Protein AF-A0A1G7CGN7-F1 (afdb_monomer_lite)

Secondary structure (DSSP, 8-state):
-EEETTEEE-TTT--EEE-----GGGT--------SS---EE-HHHHHHHHSTTS---HHHHHHHHHHHHHHHHTS-EEHHHHHHHHT--HHHHHHHHHHHHHTTSEEEEEEETTEEEEEE-TTTEESS-HHHHHHHHHTSPPP------TT-----

Sequence (157 aa):
MLKRHGQLVNTTTGEVHEFLEADESKGGPRRNYQLGGRYGQFSLERVSAMLHHESGITGDAFRVFWYCAIETYNEGGSTAAKAAEHLGLTPQATRRIAKQLAENRIFLVADVVGRTIRYKASPHIVTSLTGAEQSEEAAAYHLPTLPGRRTGAKRRA

Foldseek 3Di:
DDDDPQWDAPPVPRDIDGHPDPPPVPPRDPPPPPPPDQDKDFDPVVLVCLVDPFLQQDPLLVQLLVVQQVCCVVPVGAWLVVSCVVVVHDSVVSVVSQVLCCVQQQWDFRDDDPPITGIHGQLNTMGSDDPVVSVVSNVVDDDGDGPTHDPPDPPPD

Radius of gyration: 21.13 Å; chains: 1; bounding box: 59×30×65 Å

pLDDT: mean 83.12, std 18.23, range [37.94, 98.19]

Structure (mmCIF, N/CA/C/O backbone):
data_AF-A0A1G7CGN7-F1
#
_entry.id   AF-A0A1G7CGN7-F1
#
loop_
_atom_site.group_PDB
_atom_site.id
_atom_site.type_symbol
_atom_site.label_atom_id
_atom_site.label_alt_id
_atom_site.label_comp_id
_atom_site.label_asym_id
_atom_site.label_entity_id
_atom_site.label_seq_id
_atom_site.pdbx_PDB_ins_code
_atom_site.Cartn_x
_atom_site.Cartn_y
_atom_site.Cartn_z
_atom_site.occupancy
_atom_site.B_iso_or_equiv
_atom_site.auth_seq_id
_atom_site.auth_comp_id
_atom_site.auth_asym_id
_atom_site.auth_atom_id
_atom_site.pdbx_PDB_model_num
ATOM 1 N N . MET A 1 1 ? -3.571 5.285 -36.650 1.00 50.12 1 MET A N 1
ATOM 2 C CA . MET A 1 1 ? -2.108 5.076 -36.710 1.00 50.12 1 MET A CA 1
ATOM 3 C C . MET A 1 1 ? -1.829 3.677 -37.221 1.00 50.12 1 MET A C 1
ATOM 5 O O . MET A 1 1 ? -2.280 2.717 -36.610 1.00 50.12 1 MET A O 1
ATOM 9 N N . LEU A 1 2 ? -1.136 3.573 -38.353 1.00 37.94 2 LEU A N 1
ATOM 10 C CA . LEU A 1 2 ? -0.718 2.304 -38.947 1.00 37.94 2 LEU A CA 1
ATOM 11 C C . LEU A 1 2 ? 0.779 2.125 -38.656 1.00 37.94 2 LEU A C 1
ATOM 13 O O . LEU A 1 2 ? 1.556 3.030 -38.948 1.00 37.94 2 LEU A O 1
ATOM 17 N N . LYS A 1 3 ? 1.190 0.993 -38.076 1.00 39.75 3 LYS A N 1
ATOM 18 C CA . LYS A 1 3 ? 2.615 0.655 -37.940 1.00 39.75 3 LYS A CA 1
ATOM 19 C C . LYS A 1 3 ? 3.103 0.051 -39.258 1.00 39.75 3 LYS A C 1
ATOM 21 O O . LYS A 1 3 ? 2.622 -1.007 -39.657 1.00 39.75 3 LYS A O 1
ATOM 26 N N . ARG A 1 4 ? 4.061 0.699 -39.916 1.00 45.12 4 ARG A N 1
ATOM 27 C CA . ARG A 1 4 ? 4.893 0.110 -40.977 1.00 45.12 4 ARG A CA 1
ATOM 28 C C . ARG A 1 4 ? 6.353 0.323 -40.582 1.00 45.12 4 ARG A C 1
ATOM 30 O O . ARG A 1 4 ? 6.659 1.355 -40.000 1.00 45.12 4 ARG A O 1
ATOM 37 N N . HIS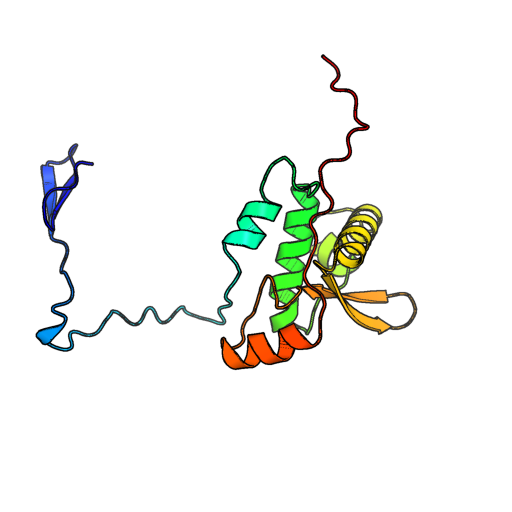 A 1 5 ? 7.187 -0.693 -40.809 1.00 55.00 5 HIS A N 1
ATOM 38 C CA . HIS A 1 5 ? 8.606 -0.789 -40.430 1.00 55.00 5 HIS A CA 1
ATOM 39 C C . HIS A 1 5 ? 9.285 0.542 -40.065 1.00 55.00 5 HIS A C 1
ATOM 41 O O . HIS A 1 5 ? 9.540 1.362 -40.939 1.00 55.00 5 HIS A O 1
ATOM 47 N N . GLY A 1 6 ? 9.569 0.740 -38.773 1.00 58.56 6 GLY A N 1
ATOM 48 C CA . GLY A 1 6 ? 10.394 1.853 -38.296 1.00 58.56 6 GLY A CA 1
ATOM 49 C C . GLY A 1 6 ? 9.794 3.254 -38.442 1.00 58.56 6 GLY A C 1
ATOM 50 O O . GLY A 1 6 ? 10.488 4.220 -38.155 1.00 58.56 6 GLY A O 1
ATOM 51 N N . GLN A 1 7 ? 8.529 3.410 -38.843 1.00 64.44 7 GLN A N 1
ATOM 52 C CA . GLN A 1 7 ? 7.910 4.725 -39.032 1.00 64.44 7 GLN A CA 1
ATOM 53 C C . GLN A 1 7 ? 6.538 4.822 -38.358 1.00 64.44 7 GLN A C 1
ATOM 55 O O . GLN A 1 7 ? 5.695 3.922 -38.446 1.00 64.44 7 GLN A O 1
ATOM 60 N N . LEU A 1 8 ? 6.299 5.949 -37.689 1.00 68.12 8 LEU A N 1
ATOM 61 C CA . LEU A 1 8 ? 4.988 6.351 -37.204 1.00 68.12 8 LEU A CA 1
ATOM 62 C C . LEU A 1 8 ? 4.417 7.402 -38.152 1.00 68.12 8 LEU A C 1
ATOM 64 O O . LEU A 1 8 ? 4.917 8.520 -38.225 1.00 68.12 8 LEU A O 1
ATOM 68 N N . VAL A 1 9 ? 3.350 7.044 -38.861 1.00 69.31 9 VAL A N 1
ATOM 69 C CA . VAL A 1 9 ? 2.666 7.971 -39.766 1.00 69.31 9 VAL A CA 1
ATOM 70 C C . VAL A 1 9 ? 1.429 8.529 -39.073 1.00 69.31 9 VAL A C 1
ATOM 72 O O . VAL A 1 9 ? 0.512 7.781 -38.702 1.00 69.31 9 VAL A O 1
ATOM 75 N N . ASN A 1 10 ? 1.389 9.850 -38.915 1.00 71.88 10 ASN A N 1
ATOM 76 C CA . ASN A 1 10 ? 0.178 10.562 -38.551 1.00 71.88 10 ASN A CA 1
ATOM 77 C C . ASN A 1 10 ? -0.762 10.566 -39.762 1.00 71.88 10 ASN A C 1
ATOM 79 O O . ASN A 1 10 ? -0.585 11.307 -40.724 1.00 71.88 10 ASN A O 1
ATOM 83 N N . THR A 1 11 ? -1.784 9.716 -39.715 1.00 72.75 11 THR A N 1
ATOM 84 C CA . THR A 1 11 ? -2.730 9.514 -40.822 1.00 72.75 11 THR A CA 1
ATOM 85 C C . THR A 1 11 ? -3.632 10.720 -41.096 1.00 72.75 11 THR A C 1
ATOM 87 O O . THR A 1 11 ? -4.340 10.713 -42.096 1.00 72.75 11 THR A O 1
ATOM 90 N N . THR A 1 12 ? -3.629 11.729 -40.222 1.00 72.12 12 THR A N 1
ATOM 91 C CA . THR A 1 12 ? -4.439 12.947 -40.360 1.00 72.12 12 THR A CA 1
ATOM 92 C C . THR A 1 12 ? -3.643 14.092 -40.982 1.00 72.12 12 THR A C 1
ATOM 94 O O . THR A 1 12 ? -4.192 14.847 -41.776 1.00 72.12 12 THR A O 1
ATOM 97 N N . THR A 1 13 ? -2.358 14.228 -40.641 1.00 75.69 13 THR A N 1
ATOM 98 C CA . THR A 1 13 ? -1.499 15.328 -41.122 1.00 75.69 13 THR A CA 1
ATOM 99 C C . THR A 1 13 ? -0.518 14.906 -42.214 1.00 75.69 13 THR A C 1
ATOM 101 O O . THR A 1 13 ? 0.090 15.760 -42.848 1.00 75.69 13 THR A O 1
ATOM 104 N N . GLY A 1 14 ? -0.346 13.600 -42.438 1.00 74.81 14 GLY A N 1
ATOM 105 C CA . GLY A 1 14 ? 0.654 13.055 -43.359 1.00 74.81 14 GLY A CA 1
ATOM 106 C C . GLY A 1 14 ? 2.085 13.092 -42.814 1.00 74.81 14 GLY A C 1
ATOM 107 O O . GLY A 1 14 ? 3.007 12.677 -43.509 1.00 74.81 14 GLY A O 1
ATOM 108 N N . GLU A 1 15 ? 2.282 13.565 -41.582 1.00 68.19 15 GLU A N 1
ATOM 109 C CA . GLU A 1 15 ? 3.596 13.658 -40.951 1.00 68.19 15 GLU A CA 1
ATOM 110 C C . GLU A 1 15 ? 4.144 12.261 -40.634 1.00 68.19 15 GLU A C 1
ATOM 112 O O . GLU A 1 15 ? 3.455 11.418 -40.046 1.00 68.19 15 GLU A O 1
ATOM 117 N N . VAL A 1 16 ? 5.386 12.009 -41.048 1.00 73.06 16 VAL A N 1
ATOM 118 C CA . VAL A 1 16 ? 6.080 10.734 -40.857 1.00 73.06 16 VAL A CA 1
ATOM 119 C C . VAL A 1 16 ? 7.205 10.949 -39.857 1.00 73.06 16 VAL A C 1
ATOM 121 O O . VAL A 1 16 ? 8.140 11.701 -40.118 1.00 73.06 16 VAL A O 1
ATOM 124 N N . HIS A 1 17 ? 7.126 10.267 -38.719 1.00 68.31 17 HIS A N 1
ATOM 125 C CA . HIS A 1 17 ? 8.206 10.220 -37.742 1.00 68.31 17 HIS A CA 1
ATOM 126 C C . HIS A 1 17 ? 8.959 8.901 -37.886 1.00 68.31 17 HIS A C 1
ATOM 128 O O . HIS A 1 17 ? 8.378 7.829 -37.709 1.00 68.31 17 HIS A O 1
ATOM 134 N N . GLU A 1 18 ? 10.253 8.969 -38.182 1.00 65.19 18 GLU A N 1
ATOM 135 C CA . GLU A 1 18 ? 11.128 7.800 -38.136 1.00 65.19 18 GLU A CA 1
ATOM 136 C C . GLU A 1 18 ? 11.466 7.443 -36.688 1.00 65.19 18 GLU A C 1
ATOM 138 O O . GLU A 1 18 ? 11.872 8.285 -35.883 1.00 65.19 18 GLU A O 1
ATOM 143 N N . PHE A 1 19 ? 11.300 6.169 -36.352 1.00 57.56 19 PHE A N 1
ATOM 144 C CA . PHE A 1 19 ? 11.847 5.606 -35.136 1.00 57.56 19 PHE A CA 1
ATOM 145 C C . PHE A 1 19 ? 13.336 5.364 -35.355 1.00 57.56 19 PHE A C 1
ATOM 147 O O . PHE A 1 19 ? 13.732 4.493 -36.125 1.00 57.56 19 PHE A O 1
ATOM 154 N N . LEU A 1 20 ? 14.163 6.119 -34.638 1.00 55.25 20 LEU A N 1
ATOM 155 C CA . LEU A 1 20 ? 15.563 5.766 -34.445 1.00 55.25 20 LEU A CA 1
ATOM 156 C C . LEU A 1 20 ? 15.604 4.512 -33.564 1.00 55.25 20 LEU A C 1
ATOM 158 O O . LEU A 1 20 ? 15.512 4.596 -32.337 1.00 55.25 20 LEU A O 1
ATOM 162 N N . GLU A 1 21 ? 15.681 3.341 -34.192 1.00 53.75 21 GLU A N 1
ATOM 163 C CA . GLU A 1 21 ? 16.037 2.116 -33.485 1.00 53.75 21 GLU A CA 1
ATOM 164 C C . GLU A 1 21 ? 17.491 2.242 -33.027 1.00 53.75 21 GLU A C 1
ATOM 166 O O . GLU A 1 21 ? 18.374 2.658 -33.782 1.00 53.75 21 GLU A O 1
ATOM 171 N N . ALA A 1 22 ? 17.735 1.958 -31.748 1.00 53.91 22 ALA A N 1
ATOM 172 C CA . ALA A 1 22 ? 19.090 1.945 -31.231 1.00 53.91 22 ALA A CA 1
ATOM 173 C C . ALA A 1 22 ? 19.839 0.802 -31.920 1.00 53.91 22 ALA A C 1
ATOM 175 O O . ALA A 1 22 ? 19.499 -0.363 -31.734 1.00 53.91 22 ALA A O 1
ATOM 176 N N . ASP A 1 23 ? 20.839 1.147 -32.722 1.00 50.62 23 ASP A N 1
ATOM 177 C CA . ASP A 1 23 ? 21.739 0.183 -33.338 1.00 50.62 23 ASP A CA 1
ATOM 178 C C . ASP A 1 23 ? 22.511 -0.540 -32.219 1.00 50.62 23 ASP A C 1
ATOM 180 O O . ASP A 1 23 ? 23.450 0.013 -31.633 1.00 50.62 23 ASP A O 1
ATOM 184 N N . GLU A 1 24 ? 22.075 -1.759 -31.871 1.00 52.97 24 GLU A N 1
ATOM 185 C CA . GLU A 1 24 ? 22.676 -2.580 -30.807 1.00 52.97 24 GLU A CA 1
ATOM 186 C C . GLU A 1 24 ? 24.171 -2.838 -31.066 1.00 52.97 24 GLU A C 1
ATOM 188 O O . GLU A 1 24 ? 24.936 -3.049 -30.126 1.00 52.97 24 GLU A O 1
ATOM 193 N N . SER A 1 25 ? 24.612 -2.728 -32.326 1.00 52.69 25 SER A N 1
ATOM 194 C CA . SER A 1 25 ? 26.001 -2.917 -32.747 1.00 52.69 25 SER A CA 1
ATOM 195 C C . SER A 1 25 ? 26.913 -1.701 -32.512 1.00 52.69 25 SER A C 1
ATOM 197 O O . SER A 1 25 ? 28.136 -1.845 -32.522 1.00 52.69 25 SER A O 1
ATOM 199 N N . LYS A 1 26 ? 26.354 -0.507 -32.253 1.00 48.38 26 LYS A N 1
ATOM 200 C CA . LYS A 1 26 ? 27.123 0.741 -32.068 1.00 48.38 26 LYS A CA 1
ATOM 201 C C . LYS A 1 26 ? 27.155 1.265 -30.638 1.00 48.38 26 LYS A C 1
ATOM 203 O O . LYS A 1 26 ? 27.659 2.365 -30.415 1.00 48.38 26 LYS A O 1
ATOM 208 N N . GLY A 1 27 ? 26.612 0.518 -29.673 1.00 46.06 27 GLY A N 1
ATOM 209 C CA . GLY A 1 27 ? 26.552 0.971 -28.279 1.00 46.06 27 GLY A CA 1
ATOM 210 C C . GLY A 1 27 ? 25.882 2.342 -28.146 1.00 46.06 27 GLY A C 1
ATOM 211 O O . GLY A 1 27 ? 26.242 3.120 -27.262 1.00 46.06 27 GLY A O 1
ATOM 212 N N . GLY A 1 28 ? 24.954 2.664 -29.060 1.00 48.06 28 GLY A N 1
ATOM 213 C CA . GLY A 1 28 ? 24.226 3.924 -29.029 1.00 48.06 28 GLY A CA 1
ATOM 214 C C . GLY A 1 28 ? 23.593 4.069 -27.648 1.00 48.06 28 GLY A C 1
ATOM 215 O O . GLY A 1 28 ? 23.024 3.090 -27.156 1.00 48.06 28 GLY A O 1
ATOM 216 N N . PRO A 1 29 ? 23.723 5.228 -26.979 1.00 45.81 29 PRO A N 1
ATOM 217 C CA . PRO A 1 29 ? 23.221 5.370 -25.629 1.00 45.81 29 PRO A CA 1
ATOM 218 C C . PRO A 1 29 ? 21.724 5.086 -25.678 1.00 45.81 29 PRO A C 1
ATOM 220 O O . PRO A 1 29 ? 20.947 5.893 -26.197 1.00 45.81 29 PRO A O 1
ATOM 223 N N . ARG A 1 30 ? 21.303 3.936 -25.123 1.00 51.72 30 ARG A N 1
ATOM 224 C CA . ARG A 1 30 ? 19.940 3.801 -24.613 1.00 51.72 30 ARG A CA 1
ATOM 225 C C . ARG A 1 30 ? 19.718 5.090 -23.849 1.00 51.72 30 ARG A C 1
ATOM 227 O O . ARG A 1 30 ? 20.527 5.406 -22.976 1.00 51.72 30 ARG A O 1
ATOM 234 N N . ARG A 1 31 ? 18.714 5.883 -24.239 1.00 48.47 31 ARG A N 1
ATOM 235 C CA . ARG A 1 31 ? 18.352 7.071 -23.469 1.00 48.47 31 ARG A CA 1
ATOM 236 C C . ARG A 1 31 ? 18.145 6.565 -22.052 1.00 48.47 31 ARG A C 1
ATOM 238 O O . ARG A 1 31 ? 17.160 5.881 -21.785 1.00 48.47 31 ARG A O 1
ATOM 245 N N . ASN A 1 32 ? 19.117 6.830 -21.185 1.00 47.09 32 ASN A N 1
ATOM 246 C CA . ASN A 1 32 ? 18.974 6.593 -19.771 1.00 47.09 32 ASN A CA 1
ATOM 247 C C . ASN A 1 32 ? 17.872 7.563 -19.387 1.00 47.09 32 ASN A C 1
ATOM 249 O O . ASN A 1 32 ? 18.115 8.763 -19.269 1.00 47.09 32 ASN A O 1
ATOM 253 N N . TYR A 1 33 ? 16.639 7.063 -19.317 1.00 53.19 33 TYR A N 1
ATOM 254 C CA . TYR A 1 33 ? 15.555 7.763 -18.662 1.00 53.19 33 TYR A CA 1
ATOM 255 C C . TYR A 1 33 ? 16.000 7.895 -17.210 1.00 53.19 33 TYR A C 1
ATOM 257 O O . TYR A 1 33 ? 15.738 7.033 -16.377 1.00 53.19 33 TYR A O 1
ATOM 265 N N . GLN A 1 34 ? 16.761 8.950 -16.925 1.00 50.84 34 GLN A N 1
ATOM 266 C CA . GLN A 1 34 ? 16.974 9.418 -15.574 1.00 50.84 34 GLN A CA 1
ATOM 267 C C . GLN A 1 34 ? 15.620 9.961 -15.147 1.00 50.84 34 GLN A C 1
ATOM 269 O O . GLN A 1 34 ? 15.262 11.099 -15.443 1.00 50.84 34 GLN A O 1
ATOM 274 N N . LEU A 1 35 ? 14.808 9.085 -14.559 1.00 57.56 35 LEU A N 1
ATOM 275 C CA . LEU A 1 35 ? 13.593 9.495 -13.881 1.00 57.56 35 LEU A CA 1
ATOM 276 C C . LEU A 1 35 ? 14.021 10.525 -12.832 1.00 57.56 35 LEU A C 1
ATOM 278 O O . LEU A 1 35 ? 14.829 10.221 -11.957 1.00 57.56 35 LEU A O 1
ATOM 282 N N . GLY A 1 36 ? 13.556 11.765 -12.979 1.00 57.97 36 GLY A N 1
ATOM 283 C CA . GLY A 1 36 ? 13.823 12.805 -11.996 1.00 57.97 36 GLY A CA 1
ATOM 284 C C . GLY A 1 36 ? 13.176 12.435 -10.662 1.00 57.97 36 GLY A C 1
ATOM 285 O O . GLY A 1 36 ? 12.010 12.044 -10.627 1.00 57.97 36 GLY A O 1
ATOM 286 N N . GLY A 1 37 ? 13.924 12.578 -9.567 1.00 68.69 37 GLY A N 1
ATOM 287 C CA . GLY A 1 37 ? 13.448 12.263 -8.220 1.00 68.69 37 GLY A CA 1
ATOM 288 C C . GLY A 1 37 ? 13.526 10.777 -7.855 1.00 68.69 37 GLY A C 1
ATOM 289 O O . GLY A 1 37 ? 14.127 9.959 -8.551 1.00 68.69 37 GLY A O 1
ATOM 290 N N . ARG A 1 38 ? 12.945 10.428 -6.704 1.00 75.19 38 ARG A N 1
ATOM 291 C CA . ARG A 1 38 ? 12.926 9.049 -6.208 1.00 75.19 38 ARG A CA 1
ATOM 292 C C . ARG A 1 38 ? 11.883 8.235 -6.967 1.00 75.19 38 ARG A C 1
ATOM 294 O O . ARG A 1 38 ? 10.723 8.631 -7.036 1.00 75.19 38 ARG A O 1
ATOM 301 N N . TYR A 1 39 ? 12.289 7.082 -7.485 1.00 82.00 39 TYR A N 1
ATOM 302 C CA . TYR A 1 39 ? 11.408 6.147 -8.177 1.00 82.00 39 TYR A CA 1
ATOM 303 C C . TYR A 1 39 ? 11.256 4.844 -7.390 1.00 82.00 39 TYR A C 1
ATOM 305 O O . TYR A 1 39 ? 12.076 4.499 -6.539 1.00 82.00 39 TYR A O 1
ATOM 313 N N . GLY A 1 40 ? 10.177 4.129 -7.687 1.00 85.50 40 GLY A N 1
ATOM 314 C CA . GLY A 1 40 ? 9.910 2.787 -7.195 1.00 85.50 40 GLY A CA 1
ATOM 315 C C . GLY A 1 40 ? 9.440 1.893 -8.335 1.00 85.50 40 GLY A C 1
ATOM 316 O O . GLY A 1 40 ? 9.110 2.355 -9.427 1.00 85.50 40 GLY A O 1
ATOM 317 N N . GLN A 1 41 ? 9.421 0.602 -8.066 1.00 89.75 41 GLN A N 1
ATOM 318 C CA . GLN A 1 41 ? 8.957 -0.463 -8.932 1.00 89.75 41 GLN A CA 1
ATOM 319 C C . GLN A 1 41 ? 7.751 -1.138 -8.282 1.00 89.75 41 GLN A C 1
ATOM 321 O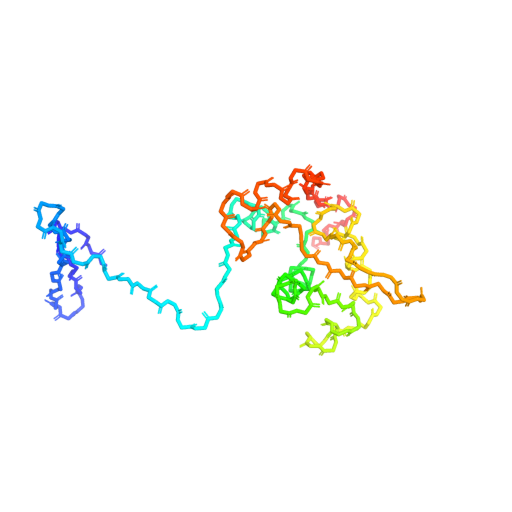 O . GLN A 1 41 ? 7.595 -1.137 -7.060 1.00 89.75 41 GLN A O 1
ATOM 326 N N . PHE A 1 42 ? 6.882 -1.725 -9.096 1.00 93.31 42 PHE A N 1
ATOM 327 C CA . PHE A 1 42 ? 5.743 -2.487 -8.604 1.00 93.31 42 PHE A CA 1
ATOM 328 C C . PHE A 1 42 ? 5.444 -3.684 -9.503 1.00 93.31 42 PHE A C 1
ATOM 330 O O . PHE A 1 42 ? 5.747 -3.681 -10.696 1.00 93.31 42 PHE A O 1
ATOM 337 N N . SER A 1 43 ? 4.823 -4.712 -8.928 1.00 92.94 43 SER A N 1
ATOM 338 C CA . SER A 1 43 ? 4.369 -5.888 -9.667 1.00 92.94 43 SER A CA 1
ATOM 339 C C . SER A 1 43 ? 3.141 -5.538 -10.507 1.00 92.94 43 SER A C 1
ATOM 341 O O . SER A 1 43 ? 2.052 -5.319 -9.969 1.00 92.94 43 SER A O 1
ATOM 343 N N . LEU A 1 44 ? 3.302 -5.520 -11.833 1.00 94.44 44 LEU A N 1
ATOM 344 C CA . LEU A 1 44 ? 2.192 -5.328 -12.773 1.00 94.44 44 LEU A CA 1
ATOM 345 C C . LEU A 1 44 ? 1.101 -6.385 -12.581 1.00 94.44 44 LEU A C 1
ATOM 347 O O . LEU A 1 44 ? -0.079 -6.049 -12.592 1.00 94.44 44 LEU A O 1
ATOM 351 N N . GLU A 1 45 ? 1.493 -7.640 -12.358 1.00 94.12 45 GLU A N 1
ATOM 352 C CA . GLU A 1 45 ? 0.566 -8.748 -12.124 1.00 94.12 45 GLU A CA 1
ATOM 353 C C . GLU A 1 45 ? -0.307 -8.486 -10.894 1.00 94.12 45 GLU A C 1
ATOM 355 O O . GLU A 1 45 ? -1.535 -8.498 -10.985 1.00 94.12 45 GLU A O 1
ATOM 360 N N . ARG A 1 46 ? 0.309 -8.176 -9.746 1.00 94.56 46 ARG A N 1
ATOM 361 C CA . ARG A 1 46 ? -0.436 -7.971 -8.499 1.00 94.56 46 ARG A CA 1
ATOM 362 C C . ARG A 1 46 ? -1.264 -6.701 -8.533 1.00 94.56 46 ARG A C 1
ATOM 364 O O . ARG A 1 46 ? -2.412 -6.734 -8.108 1.00 94.56 46 ARG A O 1
ATOM 371 N N . VAL A 1 47 ? -0.728 -5.603 -9.063 1.00 96.06 47 VAL A N 1
ATOM 372 C CA . VAL A 1 47 ? -1.481 -4.347 -9.180 1.00 96.06 47 VAL A CA 1
ATOM 373 C C . VAL A 1 47 ? -2.657 -4.504 -10.144 1.00 96.06 47 VAL A C 1
ATOM 375 O O . VAL A 1 47 ? -3.764 -4.085 -9.813 1.00 96.06 47 VAL A O 1
ATOM 378 N N . SER A 1 48 ? -2.472 -5.180 -11.280 1.00 95.81 48 SER A N 1
ATOM 379 C CA . SER A 1 48 ? -3.573 -5.517 -12.190 1.00 95.81 48 SER A CA 1
ATOM 380 C C . SER A 1 48 ? -4.633 -6.374 -11.491 1.00 95.81 48 SER A C 1
ATOM 382 O O . SER A 1 48 ? -5.824 -6.068 -11.546 1.00 95.81 48 SER A O 1
ATOM 384 N N . ALA A 1 49 ? -4.208 -7.394 -10.742 1.00 94.75 49 ALA A N 1
ATOM 385 C CA . ALA A 1 49 ? -5.118 -8.251 -9.993 1.00 94.75 49 ALA A CA 1
ATOM 386 C C . ALA A 1 49 ? -5.880 -7.480 -8.897 1.00 94.75 49 ALA A C 1
ATOM 388 O O . ALA A 1 49 ? -7.060 -7.739 -8.682 1.00 94.75 49 ALA A O 1
ATOM 389 N N . MET A 1 50 ? -5.259 -6.488 -8.248 1.00 95.88 50 MET A N 1
ATOM 390 C CA . MET A 1 50 ? -5.931 -5.588 -7.298 1.00 95.88 50 MET A CA 1
ATOM 391 C C . MET A 1 50 ? -6.993 -4.712 -7.974 1.00 95.88 50 MET A C 1
ATOM 393 O O . MET A 1 50 ? -8.048 -4.473 -7.387 1.00 95.88 50 MET A O 1
ATOM 397 N N . LEU A 1 51 ? -6.727 -4.249 -9.197 1.00 95.25 51 LEU A N 1
ATOM 398 C CA . LEU A 1 51 ? -7.647 -3.425 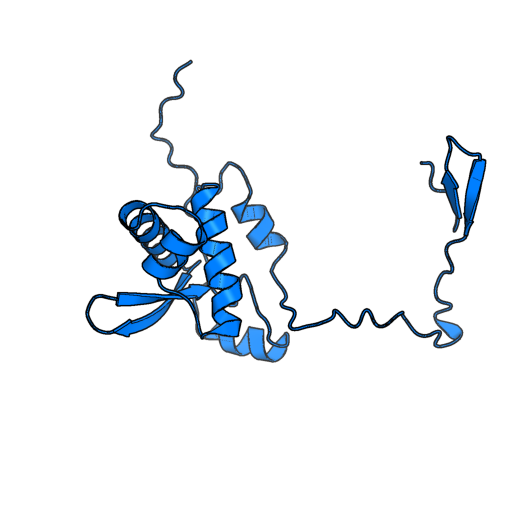-9.987 1.00 95.25 51 LEU A CA 1
ATOM 399 C C . LEU A 1 51 ? -8.787 -4.234 -10.624 1.00 95.25 51 LEU A C 1
ATOM 401 O O . LEU A 1 51 ? -9.783 -3.654 -11.059 1.00 95.25 51 LEU A O 1
ATOM 405 N N . HIS A 1 52 ? -8.671 -5.562 -10.676 1.00 95.12 52 HIS A N 1
ATOM 406 C CA . HIS A 1 52 ? -9.709 -6.424 -11.224 1.00 95.12 52 HIS A CA 1
ATOM 407 C C . HIS A 1 52 ? -11.004 -6.348 -10.400 1.00 95.12 52 HIS A C 1
ATOM 409 O O . HIS A 1 52 ? -10.986 -6.332 -9.171 1.00 95.12 52 HIS A O 1
ATOM 415 N N . HIS A 1 53 ? -12.157 -6.377 -11.070 1.00 90.44 53 HIS A N 1
ATOM 416 C CA . HIS A 1 53 ? -13.466 -6.204 -10.427 1.00 90.44 53 HIS A CA 1
ATOM 417 C C . HIS A 1 53 ? -13.829 -7.299 -9.397 1.00 90.44 53 HIS A C 1
ATOM 419 O O . HIS A 1 53 ? -14.723 -7.112 -8.568 1.00 90.44 53 HIS A O 1
ATOM 425 N N . GLU A 1 54 ? -13.141 -8.442 -9.440 1.00 92.50 54 GLU A N 1
ATOM 426 C CA . GLU A 1 54 ? -13.320 -9.559 -8.503 1.00 92.50 54 GLU A CA 1
ATOM 427 C C . GLU A 1 54 ? -12.344 -9.534 -7.321 1.00 92.50 54 GLU A C 1
ATOM 429 O O . GLU A 1 54 ? -12.458 -10.366 -6.424 1.00 92.50 54 GLU A O 1
ATOM 434 N N . SER A 1 55 ? -11.413 -8.576 -7.273 1.00 93.69 55 SER A N 1
ATOM 435 C CA . SER A 1 55 ? -10.360 -8.514 -6.250 1.00 93.69 55 SER A CA 1
ATOM 436 C C . SER A 1 55 ? -10.889 -8.284 -4.833 1.00 93.69 55 SER A C 1
ATOM 438 O O . SER A 1 55 ? -10.203 -8.576 -3.855 1.00 93.69 55 SER A O 1
ATOM 440 N N . GLY A 1 56 ? -12.100 -7.729 -4.711 1.00 92.31 56 GLY A N 1
ATOM 441 C CA . GLY A 1 56 ? -12.650 -7.269 -3.436 1.00 92.31 56 GLY A CA 1
ATOM 442 C C . GLY A 1 56 ? -12.039 -5.964 -2.922 1.00 92.31 56 GLY A C 1
ATOM 443 O O . GLY A 1 56 ? -12.383 -5.534 -1.819 1.00 92.31 56 GLY A O 1
ATOM 444 N N . ILE A 1 57 ? -11.154 -5.332 -3.697 1.00 95.31 57 ILE A N 1
ATOM 445 C CA . ILE A 1 57 ? -10.531 -4.045 -3.386 1.00 95.31 57 ILE A CA 1
ATOM 446 C C . ILE A 1 57 ? -11.363 -2.937 -4.029 1.00 95.31 57 ILE A C 1
ATOM 448 O O . ILE A 1 57 ? -11.595 -2.919 -5.234 1.00 95.31 57 ILE A O 1
ATOM 452 N N . THR A 1 58 ? -11.843 -2.007 -3.208 1.00 95.81 58 THR A N 1
ATOM 453 C CA . THR A 1 58 ? -12.564 -0.822 -3.686 1.00 95.81 58 THR A CA 1
ATOM 454 C C . THR A 1 58 ? -11.593 0.245 -4.190 1.00 95.81 58 THR A C 1
ATOM 456 O O . THR A 1 58 ? -10.412 0.228 -3.845 1.00 95.81 58 THR A O 1
ATOM 459 N N . GLY A 1 59 ? -12.092 1.230 -4.946 1.00 96.12 59 GLY A N 1
ATOM 460 C CA . GLY A 1 59 ? -11.278 2.373 -5.377 1.00 96.12 59 GLY A CA 1
ATOM 461 C C . GLY A 1 59 ? -10.608 3.098 -4.203 1.00 96.12 59 GLY A C 1
ATOM 462 O O . GLY A 1 59 ? -9.409 3.357 -4.244 1.00 96.12 59 GLY A O 1
ATOM 463 N N . ASP A 1 60 ? -11.337 3.333 -3.109 1.00 97.62 60 ASP A N 1
ATOM 464 C CA . ASP A 1 60 ? -10.758 3.936 -1.902 1.00 97.62 60 ASP A CA 1
ATOM 465 C C . ASP A 1 60 ? -9.736 3.024 -1.220 1.00 97.62 60 ASP A C 1
ATOM 467 O O . ASP A 1 60 ? -8.705 3.506 -0.757 1.00 97.62 60 ASP A O 1
ATOM 471 N N . ALA A 1 61 ? -9.965 1.707 -1.195 1.00 97.62 61 ALA A N 1
ATOM 472 C CA . ALA A 1 61 ? -8.981 0.770 -0.664 1.00 97.62 61 ALA A CA 1
ATOM 473 C C . ALA A 1 61 ? -7.689 0.772 -1.486 1.00 97.62 61 ALA A C 1
ATOM 475 O O . ALA A 1 61 ? -6.601 0.772 -0.911 1.00 97.62 61 ALA A O 1
ATOM 476 N N . PHE A 1 62 ? -7.801 0.854 -2.812 1.00 97.81 62 PHE A N 1
ATOM 477 C CA . PHE A 1 62 ? -6.651 0.995 -3.694 1.00 97.81 62 PHE A CA 1
ATOM 478 C C . PHE A 1 62 ? -5.923 2.328 -3.475 1.00 97.81 62 PHE A C 1
ATOM 480 O O . PHE A 1 62 ? -4.701 2.340 -3.373 1.00 97.81 62 PHE A O 1
ATOM 487 N N . ARG A 1 63 ? -6.648 3.446 -3.325 1.00 98.06 63 ARG A N 1
ATOM 488 C CA . ARG A 1 63 ? -6.053 4.765 -3.028 1.00 98.06 63 ARG A CA 1
ATOM 489 C C . ARG A 1 63 ? -5.296 4.767 -1.699 1.00 98.06 63 ARG A C 1
ATOM 491 O O . ARG A 1 63 ? -4.171 5.255 -1.643 1.00 98.06 63 ARG A O 1
ATOM 498 N N . VAL A 1 64 ? -5.884 4.186 -0.650 1.00 98.12 64 VAL A N 1
ATOM 499 C CA . VAL A 1 64 ? -5.236 4.029 0.664 1.00 98.12 64 VAL A CA 1
ATOM 500 C C . VAL A 1 64 ? -3.991 3.154 0.552 1.00 98.12 64 VAL A C 1
ATOM 502 O O . VAL A 1 64 ? -2.949 3.517 1.096 1.00 98.12 64 VAL A O 1
ATOM 505 N N . PHE A 1 65 ? -4.076 2.037 -0.177 1.00 97.69 65 PHE A N 1
ATOM 506 C CA . PHE A 1 65 ? -2.917 1.201 -0.478 1.00 97.69 65 PHE A CA 1
ATOM 507 C C . PHE A 1 65 ? -1.801 2.001 -1.153 1.00 97.69 65 PHE A C 1
ATOM 509 O O . PHE A 1 65 ? -0.678 2.006 -0.656 1.00 97.69 65 PHE A O 1
ATOM 516 N N . TRP A 1 66 ? -2.119 2.695 -2.247 1.00 96.94 66 TRP A N 1
ATOM 517 C CA . TRP A 1 66 ? -1.129 3.378 -3.074 1.00 96.94 66 TRP A CA 1
ATOM 518 C C . TRP A 1 66 ? -0.424 4.503 -2.314 1.00 96.94 66 TRP A C 1
ATOM 520 O O . TRP A 1 66 ? 0.797 4.617 -2.375 1.00 96.94 66 TRP A O 1
ATOM 530 N N . TYR A 1 67 ? -1.174 5.277 -1.524 1.00 96.94 67 TYR A N 1
ATOM 531 C CA . TYR A 1 67 ? -0.600 6.295 -0.645 1.00 96.94 67 TYR A CA 1
ATOM 532 C C . TYR A 1 67 ? 0.382 5.686 0.369 1.00 96.94 67 TYR A C 1
ATOM 534 O O . TYR A 1 67 ? 1.535 6.103 0.442 1.00 96.94 67 TYR A O 1
ATOM 542 N N . CYS A 1 68 ? -0.021 4.649 1.111 1.00 96.06 68 CYS A N 1
ATOM 543 C CA . CYS A 1 68 ? 0.879 4.003 2.073 1.00 96.06 68 CYS A CA 1
ATOM 544 C C . CYS A 1 68 ? 2.072 3.302 1.399 1.00 96.06 68 CYS A C 1
ATOM 546 O O . CYS A 1 68 ? 3.128 3.175 2.017 1.00 96.06 68 CYS A O 1
ATOM 548 N N . ALA A 1 69 ? 1.929 2.839 0.153 1.00 94.50 69 ALA A N 1
ATOM 549 C CA . ALA A 1 69 ? 3.022 2.252 -0.618 1.00 94.50 69 ALA A CA 1
ATOM 550 C C . ALA A 1 69 ? 4.096 3.286 -0.970 1.00 94.50 69 ALA A C 1
ATOM 552 O O . ALA A 1 69 ? 5.281 3.002 -0.825 1.00 94.50 69 ALA A O 1
ATOM 553 N N . ILE A 1 70 ? 3.693 4.502 -1.344 1.00 94.19 70 ILE A N 1
ATOM 554 C CA . ILE A 1 70 ? 4.616 5.630 -1.530 1.00 94.19 70 ILE A CA 1
ATOM 555 C C . ILE A 1 70 ? 5.317 5.954 -0.200 1.00 94.19 70 ILE A C 1
ATOM 557 O O . ILE A 1 70 ? 6.546 5.999 -0.121 1.00 94.19 70 ILE A O 1
ATOM 561 N N . GLU A 1 71 ? 4.543 6.071 0.880 1.00 95.56 71 GLU A N 1
ATOM 562 C CA . GLU A 1 71 ? 5.069 6.428 2.202 1.00 95.56 71 GLU A CA 1
ATOM 563 C C . GLU A 1 71 ? 5.941 5.345 2.845 1.00 95.56 71 GLU A C 1
ATOM 565 O O . GLU A 1 71 ? 6.768 5.651 3.701 1.00 95.56 71 GLU A O 1
ATOM 570 N N . THR A 1 72 ? 5.818 4.087 2.410 1.00 94.06 72 THR A N 1
ATOM 571 C CA . THR A 1 72 ? 6.710 2.987 2.824 1.00 94.06 72 THR A CA 1
ATOM 572 C C . THR A 1 72 ? 8.164 3.352 2.598 1.00 94.06 72 THR A C 1
ATOM 574 O O . THR A 1 72 ? 9.005 3.111 3.459 1.00 94.06 72 THR A O 1
ATOM 577 N N . TYR A 1 73 ? 8.443 3.983 1.463 1.00 88.06 73 TYR A N 1
ATOM 578 C CA . TYR A 1 73 ? 9.796 4.327 1.081 1.00 88.06 73 TYR A CA 1
ATOM 579 C C . TYR A 1 73 ? 10.176 5.730 1.564 1.00 88.06 73 TYR A C 1
ATOM 581 O O . TYR A 1 73 ? 11.337 5.931 1.908 1.00 88.06 73 TYR A O 1
ATOM 589 N N . ASN A 1 74 ? 9.231 6.667 1.703 1.00 90.19 74 ASN A N 1
ATOM 590 C CA . ASN A 1 74 ? 9.513 8.016 2.219 1.00 90.19 74 ASN A CA 1
ATOM 591 C C . ASN A 1 74 ? 9.717 8.072 3.742 1.00 90.19 74 ASN A C 1
ATOM 593 O O . ASN A 1 74 ? 10.726 8.602 4.197 1.00 90.19 74 ASN A O 1
ATOM 597 N N . GLU A 1 75 ? 8.780 7.523 4.520 1.00 91.12 75 GLU A N 1
ATOM 598 C CA . GLU A 1 75 ? 8.722 7.653 5.989 1.00 91.12 75 GLU A CA 1
ATOM 599 C C . GLU A 1 75 ? 8.735 6.292 6.724 1.00 91.12 75 GLU A C 1
ATOM 601 O O . GLU A 1 75 ? 8.521 6.220 7.940 1.00 91.12 75 GLU A O 1
ATOM 606 N N . GLY A 1 76 ? 8.953 5.183 6.008 1.00 91.38 76 GLY A N 1
ATOM 607 C CA . GLY A 1 76 ? 8.835 3.832 6.574 1.00 91.38 76 GLY A CA 1
ATOM 608 C C . GLY A 1 76 ? 7.383 3.364 6.739 1.00 91.38 76 GLY A C 1
ATOM 609 O O . GLY A 1 76 ? 7.105 2.439 7.503 1.00 91.38 76 GLY A O 1
ATOM 610 N N . GLY A 1 77 ? 6.442 4.010 6.050 1.00 94.38 77 GLY A N 1
ATOM 611 C CA . GLY A 1 77 ? 5.014 3.701 6.059 1.00 94.38 77 GLY A CA 1
ATOM 612 C C . GLY A 1 77 ? 4.169 4.853 6.592 1.00 94.38 77 GLY A C 1
ATOM 613 O O . GLY A 1 77 ? 4.677 5.864 7.064 1.00 94.38 77 GLY A O 1
ATOM 614 N N . SER A 1 78 ? 2.847 4.685 6.564 1.00 97.31 78 SER A N 1
ATOM 615 C CA . SER A 1 78 ? 1.912 5.716 7.021 1.00 97.31 78 SER A CA 1
ATOM 616 C C . SER A 1 78 ? 0.809 5.157 7.909 1.00 97.31 78 SER A C 1
ATOM 618 O O . SER A 1 78 ? 0.546 3.955 7.962 1.00 97.31 78 SER A O 1
ATOM 620 N N . THR A 1 79 ? 0.164 6.040 8.663 1.00 97.56 79 THR A N 1
ATOM 621 C CA . THR A 1 79 ? -0.970 5.669 9.514 1.00 97.56 79 THR A CA 1
ATOM 622 C C . THR A 1 79 ? -2.275 5.838 8.746 1.00 97.56 79 THR A C 1
ATOM 624 O O . THR A 1 79 ? -2.390 6.675 7.851 1.00 97.56 79 THR A O 1
ATOM 627 N N . ALA A 1 80 ? -3.315 5.109 9.154 1.00 96.56 80 ALA A N 1
ATOM 628 C CA . ALA A 1 80 ? -4.650 5.293 8.585 1.00 96.56 80 ALA A CA 1
ATOM 629 C C . ALA A 1 80 ? -5.199 6.721 8.786 1.00 96.56 80 ALA A C 1
ATOM 631 O O . ALA A 1 80 ? -6.045 7.155 8.014 1.00 96.56 80 ALA A O 1
ATOM 632 N N . ALA A 1 81 ? -4.740 7.447 9.813 1.00 97.19 81 ALA A N 1
ATOM 633 C CA . ALA A 1 81 ? -5.140 8.833 10.048 1.00 97.19 81 ALA A CA 1
ATOM 634 C C . ALA A 1 81 ? -4.512 9.782 9.016 1.00 97.19 81 ALA A C 1
ATOM 636 O O . ALA A 1 81 ? -5.250 10.508 8.359 1.00 97.19 81 ALA A O 1
ATOM 637 N N . LYS A 1 82 ? -3.189 9.693 8.806 1.00 97.69 82 LYS A N 1
ATOM 638 C CA . LYS A 1 82 ? -2.482 10.462 7.766 1.00 97.69 82 LYS A CA 1
ATOM 639 C C . LYS A 1 82 ? -3.049 10.172 6.370 1.00 97.69 82 LYS A C 1
ATOM 641 O O . LYS A 1 82 ? -3.328 11.090 5.609 1.00 97.69 82 LYS A O 1
ATOM 646 N N . ALA A 1 83 ? -3.296 8.897 6.061 1.00 97.88 83 ALA A N 1
ATOM 647 C CA . ALA A 1 83 ? -3.908 8.503 4.793 1.00 97.88 83 ALA A CA 1
ATOM 648 C C . ALA A 1 83 ? -5.328 9.062 4.623 1.00 97.88 83 ALA A C 1
ATOM 650 O O . ALA A 1 83 ? -5.697 9.486 3.533 1.00 97.88 83 ALA A O 1
ATOM 651 N N . ALA A 1 84 ? -6.133 9.069 5.691 1.00 98.00 84 ALA A N 1
ATOM 652 C CA . ALA A 1 84 ? -7.484 9.620 5.653 1.00 98.00 84 ALA A CA 1
ATOM 653 C C . ALA A 1 84 ? -7.472 11.122 5.351 1.00 98.00 84 ALA A C 1
ATOM 655 O O . ALA A 1 84 ? -8.195 11.565 4.463 1.00 98.00 84 ALA A O 1
ATOM 656 N N . GLU A 1 85 ? -6.617 11.869 6.047 1.00 98.19 85 GLU A N 1
ATOM 657 C CA . GLU A 1 85 ? -6.417 13.302 5.836 1.00 98.19 85 GLU A CA 1
ATOM 658 C C . GLU A 1 85 ? -5.973 13.599 4.399 1.00 98.19 85 GLU A C 1
ATOM 660 O O . GLU A 1 85 ? -6.627 14.369 3.701 1.00 98.19 85 GLU A O 1
ATOM 665 N N . HIS A 1 86 ? -4.931 12.914 3.921 1.00 98.06 86 HIS A N 1
ATOM 666 C CA . HIS A 1 86 ? -4.386 13.131 2.582 1.00 98.06 86 HIS A CA 1
ATOM 667 C C . HIS A 1 86 ? -5.391 12.814 1.463 1.00 98.06 86 HIS A C 1
ATOM 669 O O . HIS A 1 86 ? -5.429 13.491 0.438 1.00 98.06 86 HIS A O 1
ATOM 675 N N . LEU A 1 87 ? -6.211 11.774 1.638 1.00 97.56 87 LEU A N 1
ATOM 676 C CA . LEU A 1 87 ? -7.123 11.286 0.598 1.00 97.56 87 LEU A CA 1
ATOM 677 C C . LEU A 1 87 ? -8.537 11.878 0.679 1.00 97.56 87 LEU A C 1
ATOM 679 O O . LEU A 1 87 ? -9.362 11.565 -0.187 1.00 97.56 87 LEU A O 1
ATOM 683 N N . GLY A 1 88 ? -8.824 12.696 1.697 1.00 97.50 88 GLY A N 1
ATOM 684 C CA . GLY A 1 88 ? -10.164 13.227 1.961 1.00 97.50 88 GLY A CA 1
ATOM 685 C C . GLY A 1 88 ? -11.166 12.148 2.389 1.00 97.50 88 GLY A C 1
ATOM 686 O O . GLY A 1 88 ? -12.341 12.216 2.035 1.00 97.50 88 GLY A O 1
ATOM 687 N N . LEU A 1 89 ? -10.705 11.119 3.107 1.00 97.25 89 LEU A N 1
ATOM 688 C CA . LEU A 1 89 ? -11.523 10.001 3.585 1.00 97.25 89 LEU A CA 1
ATOM 689 C C . LEU A 1 89 ? -11.823 10.130 5.081 1.00 97.25 89 LEU A C 1
ATOM 691 O O . LEU A 1 89 ? -11.118 10.800 5.832 1.00 97.25 89 LEU A O 1
ATOM 695 N N . THR A 1 90 ? -12.851 9.425 5.557 1.00 96.94 90 THR A N 1
ATOM 696 C CA . THR A 1 90 ? -13.129 9.395 7.000 1.00 96.94 90 THR A CA 1
ATOM 697 C C . THR A 1 90 ? -12.112 8.509 7.735 1.00 96.94 90 THR A C 1
ATOM 699 O O . THR A 1 90 ? -11.836 7.390 7.286 1.00 96.94 90 THR A O 1
ATOM 702 N N . PRO A 1 91 ? -11.605 8.914 8.919 1.00 94.31 91 PRO A N 1
ATOM 703 C CA . PRO A 1 91 ? -10.652 8.100 9.678 1.00 94.31 91 PRO A CA 1
ATOM 704 C C . PRO A 1 91 ? -11.171 6.697 10.012 1.00 94.31 91 PRO A C 1
ATOM 706 O O . PRO A 1 91 ? -10.400 5.739 10.056 1.00 94.31 91 PRO A O 1
ATOM 709 N N . GLN A 1 92 ? -12.479 6.552 10.244 1.00 95.31 92 GLN A N 1
ATOM 710 C CA . GLN A 1 92 ? -13.093 5.262 10.556 1.00 95.31 92 GLN A CA 1
ATOM 711 C C . GLN A 1 92 ? -13.092 4.321 9.343 1.00 95.31 92 GLN A C 1
ATOM 713 O O . GLN A 1 92 ? -12.735 3.149 9.491 1.00 95.31 92 GLN A O 1
ATOM 718 N N . ALA A 1 93 ? -13.460 4.814 8.155 1.00 95.38 93 ALA A N 1
ATOM 719 C CA . ALA A 1 93 ? -13.429 4.015 6.932 1.00 95.38 93 ALA A CA 1
ATOM 720 C C . ALA A 1 93 ? -11.993 3.613 6.577 1.00 95.38 93 ALA A C 1
ATOM 722 O O . ALA A 1 93 ? -11.730 2.433 6.351 1.00 95.38 93 ALA A O 1
ATOM 723 N N . THR A 1 94 ? -11.047 4.553 6.646 1.00 97.62 94 THR A N 1
ATOM 724 C CA . THR A 1 94 ? -9.637 4.287 6.336 1.00 97.62 94 THR A CA 1
ATOM 725 C C . THR A 1 94 ? -9.012 3.276 7.294 1.00 97.62 94 THR A C 1
ATOM 727 O O . THR A 1 94 ? -8.268 2.403 6.858 1.00 97.62 94 THR A O 1
ATOM 730 N N . ARG A 1 95 ? -9.357 3.303 8.591 1.00 96.88 95 ARG A N 1
ATOM 731 C CA . ARG A 1 95 ? -8.915 2.267 9.545 1.00 96.88 95 ARG A CA 1
ATOM 732 C C . ARG A 1 95 ? -9.458 0.881 9.196 1.00 96.88 95 ARG A C 1
ATOM 734 O O . ARG A 1 95 ? -8.718 -0.092 9.298 1.00 96.88 95 ARG A O 1
ATOM 741 N N . ARG A 1 96 ? -10.729 0.776 8.785 1.00 96.81 96 ARG A N 1
ATOM 742 C CA . ARG A 1 96 ? -11.323 -0.503 8.349 1.00 96.81 96 ARG A CA 1
ATOM 743 C C . ARG A 1 96 ? -10.645 -1.031 7.087 1.00 96.81 96 ARG A C 1
ATOM 745 O O . ARG A 1 96 ? -10.306 -2.208 7.044 1.00 96.81 96 ARG A O 1
ATOM 752 N N . ILE A 1 97 ? -10.401 -0.152 6.114 1.00 97.56 97 ILE A N 1
ATOM 753 C CA . ILE A 1 97 ? -9.652 -0.462 4.892 1.00 97.56 97 ILE A CA 1
ATOM 754 C C . ILE A 1 97 ? -8.252 -0.971 5.245 1.00 97.56 97 ILE A C 1
ATOM 756 O O . ILE A 1 97 ? -7.883 -2.068 4.841 1.00 97.56 97 ILE A O 1
ATOM 760 N N . ALA A 1 98 ? -7.490 -0.213 6.039 1.00 97.31 98 ALA A N 1
ATOM 761 C CA . ALA A 1 98 ? -6.126 -0.581 6.408 1.00 97.31 98 ALA A CA 1
ATOM 762 C C . ALA A 1 98 ? -6.075 -1.932 7.134 1.00 97.31 98 ALA A C 1
ATOM 764 O O . ALA A 1 98 ? -5.222 -2.760 6.827 1.00 97.31 98 ALA A O 1
ATOM 765 N N . LYS A 1 99 ? -7.036 -2.192 8.031 1.00 96.44 99 LYS A N 1
ATOM 766 C CA . LYS A 1 99 ? -7.175 -3.489 8.699 1.00 96.44 99 LYS A CA 1
ATOM 767 C C . LYS A 1 99 ? -7.412 -4.621 7.695 1.00 96.44 99 LYS A C 1
ATOM 769 O O . LYS A 1 99 ? -6.694 -5.611 7.738 1.00 96.44 99 LYS A O 1
ATOM 774 N N . GLN A 1 100 ? -8.359 -4.459 6.770 1.00 96.25 100 GLN A N 1
ATOM 775 C CA . GLN A 1 100 ? -8.644 -5.468 5.744 1.00 96.25 100 GLN A CA 1
ATOM 776 C C . GLN A 1 100 ? -7.417 -5.739 4.859 1.00 96.25 100 GLN A C 1
ATOM 778 O O . GLN A 1 100 ? -7.110 -6.892 4.564 1.00 96.25 100 GLN A O 1
ATOM 783 N N . LEU A 1 101 ? -6.689 -4.697 4.451 1.00 97.12 101 LEU A N 1
ATOM 784 C CA . LEU A 1 101 ? -5.465 -4.846 3.659 1.00 97.12 101 LEU A CA 1
ATOM 785 C C . LEU A 1 101 ? -4.347 -5.548 4.450 1.00 97.12 101 LEU A C 1
ATOM 787 O O . LEU A 1 101 ? -3.601 -6.341 3.877 1.00 97.12 101 LEU A O 1
ATOM 791 N N . ALA A 1 102 ? -4.250 -5.305 5.759 1.00 96.81 102 ALA A N 1
ATOM 792 C CA . ALA A 1 102 ? -3.283 -5.967 6.634 1.00 96.81 102 ALA A CA 1
ATOM 793 C C . ALA A 1 102 ? -3.619 -7.449 6.883 1.00 96.81 102 ALA A C 1
ATOM 795 O O . ALA A 1 102 ? -2.725 -8.295 6.843 1.00 96.81 102 ALA A O 1
ATOM 796 N N . GLU A 1 103 ? -4.901 -7.787 7.070 1.00 96.00 103 GLU A N 1
ATOM 797 C CA . GLU A 1 103 ? -5.384 -9.178 7.171 1.00 96.00 103 GLU A CA 1
ATOM 798 C C . GLU A 1 103 ? -5.011 -9.999 5.926 1.00 96.00 103 GLU A C 1
ATOM 800 O O . GLU A 1 103 ? -4.699 -11.182 6.023 1.00 96.00 103 GLU A O 1
ATOM 805 N N . ASN A 1 104 ? -4.969 -9.339 4.769 1.00 96.06 104 ASN A N 1
ATOM 806 C CA . ASN A 1 104 ? -4.658 -9.926 3.468 1.00 96.06 104 ASN A CA 1
ATOM 807 C C . ASN A 1 104 ? -3.170 -9.829 3.072 1.00 96.06 104 ASN A C 1
ATOM 809 O O . ASN A 1 104 ? -2.796 -10.175 1.951 1.00 96.06 104 ASN A O 1
ATOM 813 N N . ARG A 1 105 ? -2.307 -9.355 3.983 1.00 96.38 105 ARG A N 1
ATOM 814 C CA . ARG A 1 105 ? -0.855 -9.164 3.770 1.00 96.38 105 ARG A CA 1
ATOM 815 C C . ARG A 1 105 ? -0.497 -8.237 2.604 1.00 96.38 105 ARG A C 1
ATOM 817 O O . ARG A 1 105 ? 0.637 -8.237 2.137 1.00 96.38 105 ARG A O 1
ATOM 824 N N . ILE A 1 106 ? -1.447 -7.421 2.155 1.00 97.06 106 ILE A N 1
ATOM 825 C CA . ILE A 1 106 ? -1.203 -6.317 1.218 1.00 97.06 106 ILE A CA 1
ATOM 826 C C . ILE A 1 106 ? -0.497 -5.183 1.967 1.00 97.06 106 ILE A C 1
ATOM 828 O O . ILE A 1 106 ? 0.455 -4.589 1.458 1.00 97.06 106 ILE A O 1
ATOM 832 N N . PHE A 1 107 ? -0.932 -4.939 3.206 1.00 97.56 107 PHE A N 1
ATOM 833 C CA . PHE A 1 107 ? -0.182 -4.169 4.187 1.00 97.56 107 PHE A CA 1
ATOM 834 C C . PHE A 1 107 ? 0.541 -5.065 5.182 1.00 97.56 107 PHE A C 1
ATOM 836 O O . PHE A 1 107 ? 0.072 -6.138 5.562 1.00 97.56 107 PHE A O 1
ATOM 843 N N . LEU A 1 108 ? 1.663 -4.543 5.654 1.00 97.00 108 LEU A N 1
ATOM 844 C CA . LEU A 1 108 ? 2.430 -5.039 6.779 1.00 97.00 108 LEU A CA 1
ATOM 845 C C . LEU A 1 108 ? 2.397 -3.980 7.882 1.00 97.00 108 LEU A C 1
ATOM 847 O O . LEU A 1 108 ? 2.340 -2.780 7.608 1.00 97.00 108 LEU A O 1
ATOM 851 N N . VAL A 1 109 ? 2.427 -4.421 9.137 1.00 96.00 109 VAL A N 1
ATOM 852 C CA . VAL A 1 109 ? 2.576 -3.513 10.277 1.00 96.00 109 VAL A CA 1
ATOM 853 C C . VAL A 1 109 ? 4.048 -3.129 10.366 1.00 96.00 109 VAL A C 1
ATOM 855 O O . VAL A 1 109 ? 4.892 -3.993 10.581 1.00 96.00 109 VAL A O 1
ATOM 858 N N . ALA A 1 110 ? 4.342 -1.849 10.149 1.00 93.50 110 ALA A N 1
ATOM 859 C CA . ALA A 1 110 ? 5.693 -1.306 10.238 1.00 93.50 110 ALA A CA 1
ATOM 860 C C . ALA A 1 110 ? 6.062 -0.967 11.686 1.00 93.50 110 ALA A C 1
ATOM 862 O O . ALA A 1 110 ? 7.171 -1.256 12.116 1.00 93.50 110 ALA A O 1
ATOM 863 N N . ASP A 1 111 ? 5.126 -0.366 12.427 1.00 95.12 111 ASP A N 1
ATOM 864 C CA . ASP A 1 111 ? 5.322 0.038 13.820 1.00 95.12 111 ASP A CA 1
ATOM 865 C C . ASP A 1 111 ? 3.972 0.196 14.546 1.00 95.12 111 ASP A C 1
ATOM 867 O O . ASP A 1 111 ? 2.928 0.417 13.913 1.00 95.12 111 ASP A O 1
ATOM 871 N N . VAL A 1 112 ? 3.990 0.099 15.877 1.00 95.31 112 VAL A N 1
ATOM 872 C CA . VAL A 1 112 ? 2.832 0.299 16.755 1.00 95.31 112 VAL A CA 1
ATOM 873 C C . VAL A 1 112 ? 3.222 1.197 17.927 1.00 95.31 112 VAL A C 1
ATOM 875 O O . VAL A 1 112 ? 3.911 0.775 18.851 1.00 95.31 112 VAL A O 1
ATOM 878 N N . VAL A 1 113 ? 2.691 2.422 17.941 1.00 92.75 113 VAL A N 1
ATOM 879 C CA . VAL A 1 113 ? 2.879 3.383 19.037 1.00 92.75 113 VAL A CA 1
ATOM 880 C C . VAL A 1 113 ? 1.545 3.597 19.745 1.00 92.75 113 VAL A C 1
ATOM 882 O O . VAL A 1 113 ? 0.641 4.277 19.244 1.00 92.75 113 VAL A O 1
ATOM 885 N N . GLY A 1 114 ? 1.392 2.982 20.918 1.00 93.25 114 GLY A N 1
ATOM 886 C CA . GLY A 1 114 ? 0.138 2.991 21.670 1.00 93.25 114 GLY A CA 1
ATOM 887 C C . GLY A 1 114 ? -1.010 2.371 20.865 1.00 93.25 114 GLY A C 1
ATOM 888 O O . GLY A 1 114 ? -1.023 1.174 20.605 1.00 93.25 114 GLY A O 1
ATOM 889 N N . ARG A 1 115 ? -1.996 3.190 20.469 1.00 89.75 115 ARG A N 1
ATOM 890 C CA . ARG A 1 115 ? -3.141 2.766 19.630 1.00 89.75 115 ARG A CA 1
ATOM 891 C C . ARG A 1 115 ? -2.965 3.084 18.142 1.00 89.75 115 ARG A C 1
ATOM 893 O O . ARG A 1 115 ? -3.880 2.844 17.350 1.00 89.75 115 ARG A O 1
ATOM 900 N N . THR A 1 116 ? -1.832 3.666 17.764 1.00 92.75 116 THR A N 1
ATOM 901 C CA . THR A 1 116 ? -1.547 4.090 16.395 1.00 92.75 116 THR A CA 1
ATOM 902 C C . THR A 1 116 ? -0.695 3.037 15.706 1.00 92.75 116 THR A C 1
ATOM 904 O O . THR A 1 116 ? 0.389 2.711 16.173 1.00 92.75 116 THR A O 1
ATOM 907 N N . ILE A 1 117 ? -1.189 2.524 14.580 1.00 96.50 117 ILE A N 1
ATOM 908 C CA . ILE A 1 117 ? -0.488 1.537 13.754 1.00 96.50 117 ILE A CA 1
ATOM 909 C C . ILE A 1 117 ? 0.019 2.239 12.497 1.00 96.50 117 ILE A C 1
ATOM 911 O O . ILE A 1 117 ? -0.758 2.914 11.807 1.00 96.50 117 ILE A O 1
ATOM 915 N N . ARG A 1 118 ? 1.309 2.070 12.205 1.00 97.38 118 ARG A N 1
ATOM 916 C CA . ARG A 1 118 ? 1.922 2.452 10.933 1.00 97.38 118 ARG A CA 1
ATOM 917 C C . ARG A 1 118 ? 1.930 1.240 10.010 1.00 97.38 118 ARG A C 1
ATOM 919 O O . ARG A 1 118 ? 2.365 0.159 10.400 1.00 97.38 118 ARG A O 1
ATOM 926 N N . TYR A 1 119 ? 1.444 1.428 8.792 1.00 97.75 119 TYR A N 1
ATOM 927 C CA . TYR A 1 119 ? 1.370 0.399 7.767 1.00 97.75 119 TYR A CA 1
ATOM 928 C C . TYR A 1 119 ? 2.377 0.690 6.662 1.00 97.75 119 TYR A C 1
ATOM 930 O O . TYR A 1 119 ? 2.486 1.833 6.211 1.00 97.75 119 TYR A O 1
ATOM 938 N N . LYS A 1 120 ? 3.059 -0.355 6.198 1.00 96.31 120 LYS A N 1
ATOM 939 C CA . LYS A 1 120 ? 3.854 -0.337 4.970 1.00 96.31 120 LYS A CA 1
ATOM 940 C C . LYS A 1 120 ? 3.271 -1.297 3.935 1.00 96.31 120 LYS A C 1
ATOM 942 O O . LYS A 1 120 ? 2.564 -2.241 4.293 1.00 96.31 120 LYS A O 1
ATOM 947 N N . ALA A 1 121 ? 3.531 -1.051 2.659 1.00 96.69 121 ALA A N 1
ATOM 948 C CA . ALA A 1 121 ? 3.169 -1.975 1.596 1.00 96.69 121 ALA A CA 1
ATOM 949 C C . ALA A 1 121 ? 4.034 -3.236 1.660 1.00 96.69 121 ALA A C 1
ATOM 951 O O . ALA A 1 121 ? 5.177 -3.211 2.113 1.00 96.69 121 ALA A O 1
ATOM 952 N N . SER A 1 122 ? 3.466 -4.351 1.208 1.00 96.38 122 SER A N 1
ATOM 953 C CA . SER A 1 122 ? 4.225 -5.582 1.037 1.00 96.38 122 SER A CA 1
ATOM 954 C C . SER A 1 122 ? 5.289 -5.417 -0.060 1.00 96.38 122 SER A C 1
ATOM 956 O O . SER A 1 122 ? 4.934 -4.969 -1.160 1.00 96.38 122 SER A O 1
ATOM 958 N N . PRO A 1 123 ? 6.549 -5.839 0.177 1.00 95.38 123 PRO A N 1
ATOM 959 C CA . PRO A 1 123 ? 7.616 -5.788 -0.829 1.00 95.38 123 PRO A CA 1
ATOM 960 C C . PRO A 1 123 ? 7.324 -6.701 -2.026 1.00 95.38 123 PRO A C 1
ATOM 962 O O . PRO A 1 123 ? 7.885 -6.518 -3.101 1.00 95.38 123 PRO A O 1
ATOM 965 N N . HIS A 1 124 ? 6.383 -7.643 -1.887 1.00 94.88 124 HIS A N 1
ATOM 966 C CA . HIS A 1 124 ? 5.859 -8.441 -2.997 1.00 94.88 124 HIS A CA 1
ATOM 967 C C . HIS A 1 124 ? 5.081 -7.607 -4.028 1.00 94.88 124 HIS A C 1
ATOM 969 O O . HIS A 1 124 ? 4.853 -8.085 -5.137 1.00 94.88 124 HIS A O 1
ATOM 975 N N . ILE A 1 125 ? 4.625 -6.397 -3.674 1.00 95.50 125 ILE A N 1
ATOM 976 C CA . ILE A 1 125 ? 3.785 -5.552 -4.538 1.00 95.50 125 ILE A CA 1
ATOM 977 C C . ILE A 1 125 ? 4.528 -4.302 -4.998 1.00 95.50 125 ILE A C 1
ATOM 979 O O . ILE A 1 125 ? 4.486 -4.007 -6.188 1.00 95.50 125 ILE A O 1
ATOM 983 N N . VAL A 1 126 ? 5.173 -3.567 -4.088 1.00 93.94 126 VAL A N 1
ATOM 984 C CA . VAL A 1 126 ? 5.863 -2.300 -4.387 1.00 93.94 126 VAL A CA 1
ATOM 985 C C . VAL A 1 126 ? 7.213 -2.296 -3.690 1.00 93.94 126 VAL A C 1
ATOM 987 O O . VAL A 1 126 ? 7.287 -2.680 -2.528 1.00 93.94 126 VAL A O 1
ATOM 990 N N . THR A 1 127 ? 8.255 -1.839 -4.385 1.00 91.94 127 THR A N 1
ATOM 991 C CA . THR A 1 127 ? 9.585 -1.644 -3.811 1.00 91.94 127 THR A CA 1
ATOM 992 C C . THR A 1 127 ? 10.309 -0.425 -4.372 1.00 91.94 127 THR A C 1
ATOM 994 O O . THR A 1 127 ? 10.073 -0.047 -5.512 1.00 91.94 127 THR A O 1
ATOM 997 N N . SER A 1 128 ? 11.207 0.197 -3.609 1.00 89.00 128 SER A N 1
ATOM 998 C CA . SER A 1 128 ? 12.240 1.090 -4.165 1.00 89.00 128 SER A CA 1
ATOM 999 C C . SER A 1 128 ? 13.641 0.473 -4.101 1.00 89.00 128 SER A C 1
ATOM 1001 O O . SER A 1 128 ? 14.623 1.193 -4.261 1.00 89.00 128 SER A O 1
ATOM 1003 N N . LEU A 1 129 ? 13.730 -0.818 -3.780 1.00 86.62 129 LEU A N 1
ATOM 1004 C CA . LEU A 1 129 ? 14.974 -1.571 -3.657 1.00 86.62 129 LEU A CA 1
ATOM 1005 C C . LEU A 1 129 ? 15.348 -2.226 -4.989 1.00 86.62 129 LEU A C 1
ATOM 1007 O O . LEU A 1 129 ? 14.523 -2.342 -5.897 1.00 86.62 129 LEU A O 1
ATOM 1011 N N . THR A 1 130 ? 16.589 -2.692 -5.094 1.00 86.69 130 THR A N 1
ATOM 1012 C CA . THR A 1 130 ? 17.005 -3.560 -6.200 1.00 86.69 130 THR A CA 1
ATOM 1013 C C . THR A 1 130 ? 16.322 -4.930 -6.114 1.00 86.69 130 THR A C 1
ATOM 1015 O O . THR A 1 130 ? 15.825 -5.328 -5.062 1.00 86.69 130 THR A O 1
ATOM 1018 N N . GLY A 1 131 ? 16.317 -5.701 -7.207 1.00 83.12 131 GLY A N 1
ATOM 1019 C CA . GLY A 1 131 ? 15.667 -7.020 -7.224 1.00 83.12 131 GLY A CA 1
ATOM 1020 C C . GLY A 1 131 ? 16.240 -8.021 -6.207 1.00 83.12 131 GLY A C 1
ATOM 1021 O O . GLY A 1 131 ? 15.489 -8.831 -5.663 1.00 83.12 131 GLY A O 1
ATOM 1022 N N . ALA A 1 132 ? 17.543 -7.952 -5.909 1.00 88.19 132 ALA A N 1
ATOM 1023 C CA . ALA A 1 132 ? 18.178 -8.809 -4.905 1.00 88.19 132 ALA A CA 1
ATOM 1024 C C . ALA A 1 132 ? 17.731 -8.433 -3.482 1.00 88.19 132 ALA A C 1
ATOM 1026 O O . ALA A 1 132 ? 17.248 -9.288 -2.744 1.00 88.19 132 ALA A O 1
ATOM 1027 N N . GLU A 1 133 ? 17.796 -7.144 -3.143 1.00 89.44 133 GLU A N 1
ATOM 1028 C CA . GLU A 1 133 ? 17.347 -6.611 -1.850 1.00 89.44 133 GLU A CA 1
ATOM 1029 C C . GLU A 1 133 ? 15.841 -6.818 -1.641 1.00 89.44 133 GLU A C 1
ATOM 1031 O O . GLU A 1 133 ? 15.404 -7.197 -0.559 1.00 89.44 133 GLU A O 1
ATOM 1036 N N . GLN A 1 134 ? 15.034 -6.626 -2.691 1.00 91.50 134 GLN A N 1
ATOM 1037 C CA . GLN A 1 134 ? 13.606 -6.924 -2.654 1.00 91.50 134 GLN A CA 1
ATOM 1038 C C . GLN A 1 134 ? 13.369 -8.407 -2.374 1.00 91.50 134 GLN A C 1
ATOM 1040 O O . GLN A 1 134 ? 12.478 -8.725 -1.597 1.00 91.50 134 GLN A O 1
ATOM 1045 N N . SER A 1 135 ? 14.128 -9.309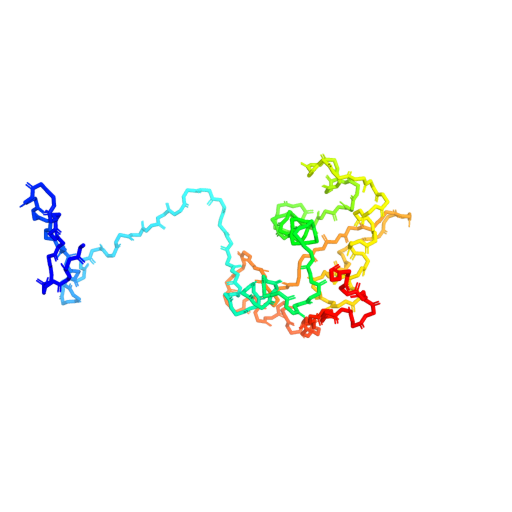 -3.002 1.00 88.62 135 SER A N 1
ATOM 1046 C CA . SER A 1 135 ? 13.972 -10.753 -2.792 1.00 88.62 135 SER A CA 1
ATOM 1047 C C . SER A 1 135 ? 14.296 -11.147 -1.351 1.00 88.62 135 SER A C 1
ATOM 1049 O O . SER A 1 135 ? 13.560 -11.930 -0.753 1.00 88.62 135 SER A O 1
ATOM 1051 N N . GLU A 1 136 ? 15.351 -10.566 -0.779 1.00 93.88 136 GLU A N 1
ATOM 1052 C CA . GLU A 1 136 ? 15.722 -10.759 0.623 1.00 93.88 136 GLU A CA 1
ATOM 1053 C C . GLU A 1 136 ? 14.655 -10.201 1.577 1.00 93.88 136 GLU A C 1
ATOM 1055 O O . GLU A 1 136 ? 14.191 -10.917 2.466 1.00 93.88 136 GLU A O 1
ATOM 1060 N N . GLU A 1 137 ? 14.182 -8.967 1.357 1.00 91.38 137 GLU A N 1
ATOM 1061 C CA . GLU A 1 137 ? 13.118 -8.378 2.179 1.00 91.38 137 GLU A CA 1
ATOM 1062 C C . GLU A 1 137 ? 11.815 -9.184 2.054 1.00 91.38 137 GLU A C 1
ATOM 1064 O O . GLU A 1 137 ? 11.149 -9.483 3.046 1.00 91.38 137 GLU A O 1
ATOM 1069 N N . ALA A 1 138 ? 11.442 -9.571 0.835 1.00 93.06 138 ALA A N 1
ATOM 1070 C CA . ALA A 1 138 ? 10.216 -10.302 0.553 1.00 93.06 138 ALA A CA 1
ATOM 1071 C C . ALA A 1 138 ? 10.216 -11.716 1.145 1.00 93.06 138 ALA A C 1
ATOM 1073 O O . ALA A 1 138 ? 9.148 -12.200 1.526 1.00 93.06 138 ALA A O 1
ATOM 1074 N N . ALA A 1 139 ? 11.382 -12.353 1.291 1.00 92.56 139 ALA A N 1
ATOM 1075 C CA . ALA A 1 139 ? 11.513 -13.660 1.932 1.00 92.56 139 ALA A CA 1
ATOM 1076 C C . ALA A 1 139 ? 11.087 -13.649 3.412 1.00 92.56 139 ALA A C 1
ATOM 1078 O O . ALA A 1 139 ? 10.641 -14.674 3.928 1.00 92.56 139 ALA A O 1
ATOM 1079 N N . ALA A 1 140 ? 11.145 -12.493 4.083 1.00 92.88 140 ALA A N 1
ATOM 1080 C CA . ALA A 1 140 ? 10.684 -12.341 5.463 1.00 92.88 140 ALA A CA 1
ATOM 1081 C C . ALA A 1 140 ? 9.148 -12.310 5.601 1.00 92.88 140 ALA A C 1
ATOM 1083 O O . ALA A 1 140 ? 8.626 -12.321 6.720 1.00 92.88 140 ALA A O 1
ATOM 1084 N N . TYR A 1 141 ? 8.405 -12.257 4.488 1.00 91.94 141 TYR A N 1
ATOM 1085 C CA . TYR A 1 141 ? 6.961 -12.047 4.496 1.00 91.94 141 TYR A CA 1
ATOM 1086 C C . TYR A 1 141 ? 6.208 -13.053 3.626 1.00 91.94 141 TYR A C 1
ATOM 1088 O O . TYR A 1 141 ? 6.599 -13.386 2.509 1.00 91.94 141 TYR A O 1
ATOM 1096 N N . HIS A 1 142 ? 5.039 -13.473 4.106 1.00 93.12 142 HIS A N 1
ATOM 1097 C CA . HIS A 1 142 ? 4.115 -14.275 3.310 1.00 93.12 142 HIS A CA 1
ATOM 1098 C C . HIS A 1 142 ? 3.557 -13.500 2.109 1.00 93.12 142 HIS A C 1
ATOM 1100 O O . HIS A 1 142 ? 3.394 -12.276 2.152 1.00 93.12 142 HIS A O 1
ATOM 1106 N N . LEU A 1 143 ? 3.206 -14.242 1.053 1.00 92.75 143 LEU A N 1
ATOM 1107 C CA . LEU A 1 143 ? 2.635 -13.675 -0.164 1.00 92.75 143 LEU A CA 1
ATOM 1108 C C . LEU A 1 143 ? 1.270 -13.007 0.110 1.00 92.75 143 LEU A C 1
ATOM 1110 O O . LEU A 1 143 ? 0.423 -13.596 0.790 1.00 92.75 143 LEU A O 1
ATOM 1114 N N . PRO A 1 144 ? 1.017 -11.810 -0.455 1.00 93.62 144 PRO A N 1
ATOM 1115 C CA . PRO A 1 144 ? -0.286 -11.161 -0.390 1.00 93.62 144 PRO A CA 1
ATOM 1116 C C . PRO A 1 144 ? -1.373 -11.996 -1.056 1.00 93.62 144 PRO A C 1
ATOM 1118 O O . PRO A 1 144 ? -1.175 -12.526 -2.155 1.00 93.62 144 PRO A O 1
ATOM 1121 N N . THR A 1 145 ? -2.537 -12.036 -0.414 1.00 93.75 145 THR A N 1
ATOM 1122 C CA . THR A 1 145 ? -3.755 -12.660 -0.945 1.00 93.75 145 THR A CA 1
ATOM 1123 C C . THR A 1 145 ? -4.779 -11.569 -1.233 1.00 93.75 145 THR A C 1
ATOM 1125 O O . THR A 1 145 ? -4.879 -10.606 -0.480 1.00 93.75 145 THR A O 1
ATOM 1128 N N . LEU A 1 146 ? -5.526 -11.665 -2.332 1.00 91.38 146 LEU A N 1
ATOM 1129 C CA . LEU A 1 146 ? -6.592 -10.698 -2.599 1.00 91.38 146 LEU A CA 1
ATOM 1130 C C . LEU A 1 146 ? -7.849 -11.058 -1.791 1.00 91.38 146 LEU A C 1
ATOM 1132 O O . LEU A 1 146 ? -8.199 -12.236 -1.743 1.00 91.38 146 LEU A O 1
ATOM 11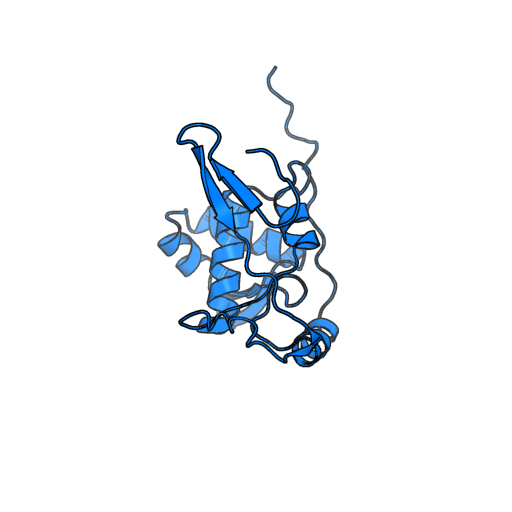36 N N . PRO A 1 147 ? -8.561 -10.074 -1.205 1.00 86.00 147 PRO A N 1
ATOM 1137 C CA . PRO A 1 147 ? -9.751 -10.338 -0.393 1.00 86.00 147 PRO A CA 1
ATOM 1138 C C . PRO A 1 147 ? -10.879 -11.085 -1.118 1.00 86.00 147 PRO A C 1
ATOM 1140 O O . PRO A 1 147 ? -11.718 -11.707 -0.467 1.00 86.00 147 PRO A O 1
ATOM 1143 N N . GLY A 1 148 ? -10.938 -10.977 -2.447 1.00 83.94 148 GLY A N 1
ATOM 1144 C CA . GLY A 1 148 ? -12.019 -11.510 -3.264 1.00 83.94 148 GLY A CA 1
ATOM 1145 C C . GLY A 1 148 ? -13.321 -10.715 -3.118 1.00 83.94 148 GLY A C 1
ATOM 1146 O O . GLY A 1 148 ? -13.591 -10.035 -2.121 1.00 83.94 148 GLY A O 1
ATOM 1147 N N . ARG A 1 149 ? -14.177 -10.780 -4.138 1.00 74.44 149 ARG A N 1
ATOM 1148 C CA . ARG A 1 149 ? -15.487 -10.127 -4.097 1.00 74.44 149 ARG A CA 1
ATOM 1149 C C . ARG A 1 149 ? -16.393 -10.824 -3.080 1.00 74.44 149 ARG A C 1
ATOM 1151 O O . ARG A 1 149 ? -16.726 -11.994 -3.230 1.00 74.44 149 ARG A O 1
ATOM 1158 N N . ARG A 1 150 ? -16.873 -10.085 -2.074 1.00 67.75 150 ARG A N 1
ATOM 1159 C CA . ARG A 1 150 ? -17.887 -10.592 -1.134 1.00 67.75 150 ARG A CA 1
ATOM 1160 C C . ARG A 1 150 ? -19.192 -10.885 -1.886 1.00 67.75 150 ARG A C 1
ATOM 1162 O O . ARG A 1 150 ? -19.855 -9.965 -2.360 1.00 67.75 150 ARG A O 1
ATOM 1169 N N . THR A 1 151 ? -19.594 -12.151 -1.945 1.00 50.38 151 THR A N 1
ATOM 1170 C CA . THR A 1 151 ? -20.787 -12.662 -2.653 1.00 50.38 151 THR A CA 1
ATOM 1171 C C . THR A 1 151 ? -22.128 -12.376 -1.949 1.00 50.38 151 THR A C 1
ATOM 1173 O O . THR A 1 151 ? -23.137 -12.997 -2.262 1.00 50.38 151 THR A O 1
ATOM 1176 N N . GLY A 1 152 ? -22.182 -11.415 -1.015 1.00 49.44 152 GLY A N 1
ATOM 1177 C CA . GLY A 1 152 ? -23.377 -11.119 -0.205 1.00 49.44 152 GLY A CA 1
ATOM 1178 C C . GLY A 1 152 ? -24.179 -9.872 -0.602 1.00 49.44 152 GLY A C 1
ATOM 1179 O O . GLY A 1 152 ? -25.297 -9.685 -0.125 1.00 49.44 152 GLY A O 1
ATOM 1180 N N . ALA A 1 153 ? -23.652 -9.002 -1.466 1.00 47.12 153 ALA A N 1
ATOM 1181 C CA . ALA A 1 153 ? -24.391 -7.828 -1.924 1.00 47.12 153 ALA A CA 1
ATOM 1182 C C . ALA A 1 153 ? -25.291 -8.226 -3.102 1.00 47.12 153 ALA A C 1
ATOM 1184 O O . ALA A 1 153 ? -24.850 -8.213 -4.253 1.00 47.12 153 ALA A O 1
ATOM 1185 N N . LYS A 1 154 ? -26.547 -8.605 -2.813 1.00 40.44 154 LYS A N 1
ATOM 1186 C CA . LYS A 1 154 ? -27.604 -8.730 -3.830 1.00 40.44 154 LYS A CA 1
ATOM 1187 C C . LYS A 1 154 ? -27.547 -7.491 -4.725 1.00 40.44 154 LYS A C 1
ATOM 1189 O O . LYS A 1 154 ? -27.768 -6.378 -4.246 1.00 40.44 154 LYS A O 1
ATOM 1194 N N . ARG A 1 155 ? -27.245 -7.682 -6.014 1.00 48.50 155 ARG A N 1
ATOM 1195 C CA . ARG A 1 155 ? -27.503 -6.669 -7.042 1.00 48.50 155 ARG A CA 1
ATOM 1196 C C . ARG A 1 155 ? -28.973 -6.273 -6.885 1.00 48.50 155 ARG A C 1
ATOM 1198 O O . ARG A 1 155 ? -29.839 -7.133 -7.029 1.00 48.50 155 ARG A O 1
ATOM 1205 N N . ARG A 1 156 ? -29.259 -5.015 -6.544 1.00 47.31 156 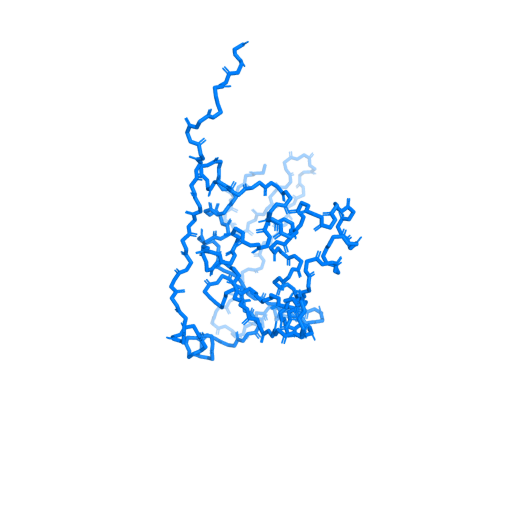ARG A N 1
ATOM 1206 C CA . ARG A 1 156 ? -30.571 -4.460 -6.882 1.00 47.31 156 ARG A CA 1
ATOM 1207 C C . ARG A 1 156 ? -30.592 -4.414 -8.407 1.00 47.31 156 ARG A C 1
ATOM 1209 O O . ARG A 1 156 ? -29.741 -3.748 -8.995 1.00 47.31 156 ARG A O 1
ATOM 1216 N N . ALA A 1 157 ? -31.425 -5.280 -8.977 1.00 52.50 157 ALA A N 1
ATOM 1217 C CA . ALA A 1 157 ? -31.823 -5.232 -10.375 1.00 52.50 157 ALA A CA 1
ATOM 1218 C C . ALA A 1 157 ? -32.596 -3.937 -10.641 1.00 52.50 157 ALA A C 1
ATOM 1220 O O . ALA A 1 157 ? -33.224 -3.435 -9.676 1.00 52.50 157 ALA A O 1
#